Protein AF-A0A6P1ZRC1-F1 (afdb_monomer_lite)

Sequence (136 aa):
MNASQPSRPPLQPIQKRRAVPRPKRHLRQRSYQVMALETTAKIAVNLAISAAAVSALVQLVPHHWTQKDRLREVRTEVKLMEERVENLQTEFKRNFDPHQAHSIRQQQAYRFDPNQLPVVFVNRDGKEVEVLELLP

Structure (mmCIF, N/CA/C/O backbone):
data_AF-A0A6P1ZRC1-F1
#
_entry.id   AF-A0A6P1ZRC1-F1
#
loop_
_atom_site.group_PDB
_atom_site.id
_atom_site.type_symbol
_atom_site.label_atom_id
_atom_site.label_alt_id
_atom_site.label_comp_id
_atom_site.label_asym_id
_atom_site.label_entity_id
_atom_site.label_seq_id
_atom_site.pdbx_PDB_ins_code
_atom_site.Cartn_x
_atom_site.Cartn_y
_atom_site.Cartn_z
_atom_site.occupancy
_atom_site.B_iso_or_equiv
_atom_site.auth_seq_id
_atom_site.auth_comp_id
_atom_site.auth_asym_id
_atom_site.auth_atom_id
_atom_site.pdbx_PDB_model_num
ATOM 1 N N . MET A 1 1 ? 38.103 40.816 -103.179 1.00 42.66 1 MET A N 1
ATOM 2 C CA . MET A 1 1 ? 38.558 41.019 -101.785 1.00 42.66 1 MET A CA 1
ATOM 3 C C . MET A 1 1 ? 38.042 39.848 -100.965 1.00 42.66 1 MET A C 1
ATOM 5 O O . MET A 1 1 ? 36.833 39.695 -100.878 1.00 42.66 1 MET A O 1
ATOM 9 N N . ASN A 1 2 ? 38.926 38.988 -100.456 1.00 49.91 2 ASN A N 1
ATOM 10 C CA . ASN A 1 2 ? 38.548 37.827 -99.642 1.00 49.91 2 ASN A CA 1
ATOM 11 C C . ASN A 1 2 ? 38.669 38.201 -98.161 1.00 49.91 2 ASN A C 1
ATOM 13 O O . ASN A 1 2 ? 39.746 38.604 -97.727 1.00 49.91 2 ASN A O 1
ATOM 17 N N . ALA A 1 3 ? 37.579 38.082 -97.403 1.00 61.03 3 ALA A N 1
ATOM 18 C CA . ALA A 1 3 ? 37.589 38.247 -95.955 1.00 61.03 3 ALA A CA 1
ATOM 19 C C . ALA A 1 3 ? 37.842 36.881 -95.303 1.00 61.03 3 ALA A C 1
ATOM 21 O O . ALA A 1 3 ? 37.004 35.983 -95.372 1.00 61.03 3 ALA A O 1
ATOM 22 N N . SER A 1 4 ? 39.015 36.707 -94.701 1.00 60.03 4 SER A N 1
ATOM 23 C CA . SER A 1 4 ? 39.354 35.534 -93.901 1.00 60.03 4 SER A CA 1
ATOM 24 C C . SER A 1 4 ? 38.638 35.609 -92.552 1.00 60.03 4 SER A C 1
ATOM 26 O O . SER A 1 4 ? 38.896 36.486 -91.730 1.00 60.03 4 SER A O 1
ATOM 28 N N . GLN A 1 5 ? 37.715 34.679 -92.319 1.00 68.56 5 GLN A N 1
ATOM 29 C CA . GLN A 1 5 ? 37.059 34.511 -91.028 1.00 68.56 5 GLN A CA 1
ATOM 30 C C . GLN A 1 5 ? 38.014 33.759 -90.082 1.00 68.56 5 GLN A C 1
ATOM 32 O O . GLN A 1 5 ? 38.426 32.646 -90.414 1.00 68.56 5 GLN A O 1
ATOM 37 N N . PRO A 1 6 ? 38.399 34.316 -88.918 1.00 65.88 6 PRO A N 1
ATOM 38 C CA . PRO A 1 6 ? 39.263 33.601 -87.991 1.00 65.88 6 PRO A CA 1
ATOM 39 C C . PRO A 1 6 ? 38.477 32.464 -87.329 1.00 65.88 6 PRO A C 1
ATOM 41 O O . PRO A 1 6 ? 37.448 32.674 -86.683 1.00 65.88 6 PRO A O 1
ATOM 44 N N . SER A 1 7 ? 38.969 31.239 -87.498 1.00 64.38 7 SER A N 1
ATOM 45 C CA . SER A 1 7 ? 38.437 30.035 -86.867 1.00 64.38 7 SER A CA 1
ATOM 46 C C . SER A 1 7 ? 38.602 30.115 -85.347 1.00 64.38 7 SER A C 1
ATOM 48 O O . SER A 1 7 ? 39.721 30.109 -84.831 1.00 64.38 7 SER A O 1
ATOM 50 N N . ARG A 1 8 ? 37.483 30.187 -84.617 1.00 67.19 8 ARG A N 1
ATOM 51 C CA . ARG A 1 8 ? 37.458 30.083 -83.150 1.00 67.19 8 ARG A CA 1
ATOM 52 C C . ARG A 1 8 ? 37.888 28.669 -82.726 1.00 67.19 8 ARG A C 1
ATOM 54 O O . ARG A 1 8 ? 37.345 27.708 -83.272 1.00 67.19 8 ARG A O 1
ATOM 61 N N . PRO A 1 9 ? 38.793 28.510 -81.744 1.00 70.56 9 PRO A N 1
ATOM 62 C CA . PRO A 1 9 ? 39.103 27.192 -81.208 1.00 70.56 9 PRO A CA 1
ATOM 63 C C . PRO A 1 9 ? 37.881 26.625 -80.462 1.00 70.56 9 PRO A C 1
ATOM 65 O O . PRO A 1 9 ? 37.132 27.390 -79.843 1.00 70.56 9 PRO A O 1
ATOM 68 N N . PRO A 1 10 ? 37.649 25.301 -80.513 1.00 69.62 10 PRO A N 1
ATOM 69 C CA . PRO A 1 10 ? 36.517 24.688 -79.836 1.00 69.62 10 PRO A CA 1
ATOM 70 C C . PRO A 1 10 ? 36.648 24.856 -78.317 1.00 69.62 10 PRO A C 1
ATOM 72 O O . PRO A 1 10 ? 37.697 24.589 -77.729 1.00 69.62 10 PRO A O 1
ATOM 75 N N . LEU A 1 11 ? 35.563 25.295 -77.676 1.00 70.00 11 LEU A N 1
ATOM 76 C CA . LEU A 1 11 ? 35.442 25.354 -76.221 1.00 70.00 11 LEU A CA 1
ATOM 77 C C . LEU A 1 11 ? 35.525 23.928 -75.665 1.00 70.00 11 LEU A C 1
ATOM 79 O O . LEU A 1 11 ? 34.625 23.117 -75.883 1.00 70.00 11 LEU A O 1
ATOM 83 N N . GLN A 1 12 ? 36.608 23.615 -74.954 1.00 69.38 12 GLN A N 1
ATOM 84 C CA . GLN A 1 12 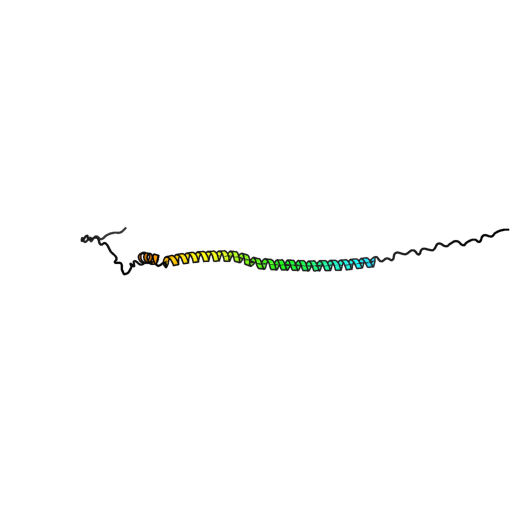? 36.715 22.350 -74.235 1.00 69.38 12 GLN A CA 1
ATOM 85 C C . GLN A 1 12 ? 35.641 22.316 -73.137 1.00 69.38 12 GLN A C 1
ATOM 87 O O . GLN A 1 12 ? 35.508 23.287 -72.385 1.00 69.38 12 GLN A O 1
ATOM 92 N N . PRO A 1 13 ? 34.860 21.230 -73.013 1.00 68.00 13 PRO A N 1
ATOM 93 C CA . PRO A 1 13 ? 33.897 21.118 -71.933 1.00 68.00 13 PRO A CA 1
ATOM 94 C C . PRO A 1 13 ? 34.649 21.130 -70.599 1.00 68.00 13 PRO A C 1
ATOM 96 O O . PRO A 1 13 ? 35.522 20.294 -70.364 1.00 68.00 13 PRO A O 1
ATOM 99 N N . ILE A 1 14 ? 34.303 22.073 -69.717 1.00 67.12 14 ILE A N 1
ATOM 100 C CA . ILE A 1 14 ? 34.746 22.075 -68.320 1.00 67.12 14 ILE A CA 1
ATOM 101 C C . ILE A 1 14 ? 34.406 20.699 -67.744 1.00 67.12 14 ILE A C 1
ATOM 103 O O . ILE A 1 14 ? 33.231 20.365 -67.563 1.00 67.12 14 ILE A O 1
ATOM 107 N N . GLN A 1 15 ? 35.431 19.882 -67.487 1.00 65.56 15 GLN A N 1
ATOM 108 C CA . GLN A 1 15 ? 35.259 18.609 -66.803 1.00 65.56 15 GLN A CA 1
ATOM 109 C C . GLN A 1 15 ? 34.682 18.909 -65.421 1.00 65.56 15 GLN A C 1
ATOM 111 O O . GLN A 1 15 ? 35.383 19.351 -64.510 1.00 65.56 15 GLN A O 1
ATOM 116 N N . LYS A 1 16 ? 33.374 18.687 -65.258 1.00 65.31 16 LYS A N 1
ATOM 117 C CA . LYS A 1 16 ? 32.731 18.700 -63.948 1.00 65.31 16 LYS A CA 1
ATOM 118 C C . LYS A 1 16 ? 33.383 17.593 -63.132 1.00 65.31 16 LYS A C 1
ATOM 120 O O . LYS A 1 16 ? 33.113 16.413 -63.347 1.00 65.31 16 LYS A O 1
ATOM 125 N N . ARG A 1 17 ? 34.270 17.985 -62.218 1.00 65.06 17 ARG A N 1
ATOM 126 C CA . ARG A 1 17 ? 34.91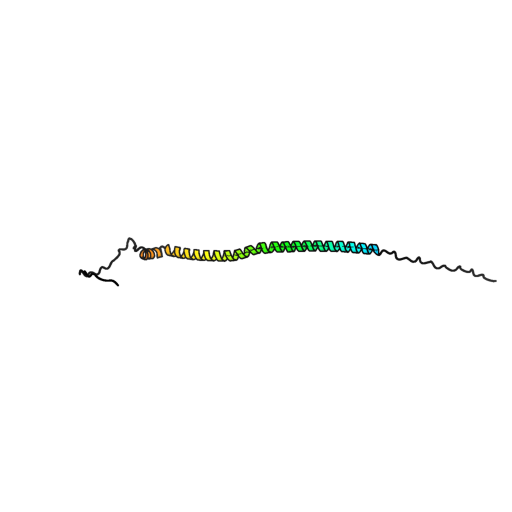6 17.092 -61.258 1.00 65.06 17 ARG A CA 1
ATOM 127 C C . ARG A 1 17 ? 33.810 16.313 -60.550 1.00 65.06 17 ARG A C 1
ATOM 129 O O . ARG A 1 17 ? 33.025 16.886 -59.796 1.00 65.06 17 ARG A O 1
ATOM 136 N N . ARG A 1 18 ? 33.693 15.022 -60.857 1.00 67.06 18 ARG A N 1
ATOM 137 C CA . ARG A 1 18 ? 32.672 14.153 -60.272 1.00 67.06 18 ARG A CA 1
ATOM 138 C C . ARG A 1 18 ? 32.956 14.083 -58.774 1.00 67.06 18 ARG A C 1
ATOM 140 O O . ARG A 1 18 ? 33.988 13.553 -58.368 1.00 67.06 18 ARG A O 1
ATOM 147 N N . ALA A 1 19 ? 32.083 14.669 -57.960 1.00 66.88 19 ALA A N 1
ATOM 148 C CA . ALA A 1 19 ? 32.169 14.546 -56.514 1.00 66.88 19 ALA A CA 1
ATOM 149 C C . ALA A 1 19 ? 31.907 13.079 -56.157 1.00 66.88 19 ALA A C 1
ATOM 151 O O . ALA A 1 19 ? 30.772 12.609 -56.197 1.00 66.88 19 ALA A O 1
ATOM 152 N N . VAL A 1 20 ? 32.975 12.334 -55.880 1.00 69.44 20 VAL A N 1
ATOM 153 C CA . VAL A 1 20 ? 32.870 10.955 -55.406 1.00 69.44 20 VAL A CA 1
ATOM 154 C C . VAL A 1 20 ? 32.220 11.004 -54.018 1.00 69.44 20 VAL A C 1
ATOM 156 O O . VAL A 1 20 ? 32.728 11.717 -53.146 1.00 69.44 20 VAL A O 1
ATOM 159 N N . PRO A 1 21 ? 31.099 10.300 -53.777 1.00 65.44 21 PRO A N 1
ATOM 160 C CA . PRO A 1 21 ? 30.484 10.276 -52.460 1.00 65.44 21 PRO A CA 1
ATOM 161 C C . PRO A 1 21 ? 31.460 9.635 -51.470 1.00 65.44 21 PRO A C 1
ATOM 163 O O . PRO A 1 21 ? 31.820 8.465 -51.582 1.00 65.44 21 PRO A O 1
ATOM 166 N N . ARG A 1 22 ? 31.923 10.425 -50.496 1.00 66.00 22 ARG A N 1
ATOM 167 C CA . ARG A 1 22 ? 32.840 9.962 -49.450 1.00 66.00 22 ARG A CA 1
ATOM 168 C C . ARG A 1 22 ? 32.119 8.908 -48.597 1.00 66.00 22 ARG A C 1
ATOM 170 O O . ARG A 1 22 ? 31.077 9.236 -48.020 1.00 66.00 22 ARG A O 1
ATOM 177 N N . PRO A 1 23 ? 32.637 7.675 -48.461 1.00 63.34 23 PRO A N 1
ATOM 178 C CA . PRO A 1 23 ? 31.973 6.640 -47.681 1.00 63.34 23 PRO A CA 1
ATOM 179 C C . PRO A 1 23 ? 32.089 6.985 -46.190 1.00 63.34 23 PRO A C 1
ATOM 181 O O . PRO A 1 23 ? 33.079 6.688 -45.538 1.00 63.34 23 PRO A O 1
ATOM 184 N N . LYS A 1 24 ? 31.078 7.659 -45.630 1.00 62.66 24 LYS A N 1
ATOM 185 C CA . LYS A 1 24 ? 30.966 7.939 -44.182 1.00 62.66 24 LYS A CA 1
ATOM 186 C C . LYS A 1 24 ? 30.045 6.940 -43.465 1.00 62.66 24 LYS A C 1
ATOM 188 O O . LYS A 1 24 ? 29.408 7.279 -42.469 1.00 62.66 24 LYS A O 1
ATOM 193 N N . ARG A 1 25 ? 29.920 5.713 -43.980 1.00 63.22 25 ARG A N 1
ATOM 194 C CA . ARG A 1 25 ? 28.901 4.747 -43.525 1.00 63.22 25 ARG A CA 1
ATOM 195 C C . ARG A 1 25 ? 29.242 4.117 -42.164 1.00 63.22 25 ARG A C 1
ATOM 197 O O . ARG A 1 25 ? 28.360 3.970 -41.326 1.00 63.22 25 ARG A O 1
ATOM 204 N N . HIS A 1 26 ? 30.523 3.858 -41.905 1.00 65.62 26 HIS A N 1
ATOM 205 C CA . HIS A 1 26 ? 31.012 3.227 -40.668 1.00 65.62 26 HIS A CA 1
ATOM 206 C C . HIS A 1 26 ? 30.951 4.145 -39.432 1.00 65.62 26 HIS A C 1
ATOM 208 O O . HIS A 1 26 ? 30.700 3.676 -38.325 1.00 65.62 26 HIS A O 1
ATOM 214 N N . LEU A 1 27 ? 31.102 5.465 -39.602 1.00 70.69 27 LEU A N 1
ATOM 215 C CA . LEU A 1 27 ? 30.987 6.416 -38.484 1.00 70.69 27 LEU A CA 1
ATOM 216 C C . LEU A 1 27 ? 29.555 6.475 -37.931 1.00 70.69 27 LEU A C 1
ATOM 218 O O . LEU A 1 27 ? 29.368 6.569 -36.721 1.00 70.69 27 LEU A O 1
ATOM 222 N N . ARG A 1 28 ? 28.550 6.356 -38.812 1.00 73.31 28 ARG A N 1
ATOM 223 C CA . ARG A 1 28 ? 27.137 6.327 -38.413 1.00 73.31 28 ARG A CA 1
ATOM 224 C C . ARG A 1 28 ? 26.767 5.049 -37.663 1.00 73.31 28 ARG A C 1
ATOM 226 O O . ARG A 1 28 ? 26.010 5.108 -36.706 1.00 73.31 28 ARG A O 1
ATOM 233 N N . GLN A 1 29 ? 27.313 3.898 -38.054 1.00 77.62 29 GLN A N 1
ATOM 234 C CA . GLN A 1 29 ? 27.057 2.643 -37.335 1.00 77.62 29 GLN A CA 1
ATOM 235 C C . GLN A 1 29 ? 27.559 2.709 -35.890 1.00 77.62 29 GLN A C 1
ATOM 237 O O . GLN A 1 29 ? 26.815 2.368 -34.973 1.00 77.62 29 GLN A O 1
ATOM 242 N N . ARG A 1 30 ? 28.773 3.234 -35.673 1.00 80.19 30 ARG A N 1
ATOM 243 C CA . ARG A 1 30 ? 29.306 3.427 -34.318 1.00 80.19 30 ARG A CA 1
ATOM 244 C C . ARG A 1 30 ? 28.484 4.444 -33.522 1.00 80.19 30 ARG A C 1
ATOM 246 O O . ARG A 1 30 ? 28.224 4.207 -32.350 1.00 80.19 30 ARG A O 1
ATOM 253 N N . SER A 1 31 ? 28.015 5.532 -34.144 1.00 84.31 31 SER A N 1
ATOM 254 C CA . SER A 1 31 ? 27.152 6.498 -33.448 1.00 84.31 31 SER A CA 1
ATOM 255 C C . SER A 1 31 ? 25.799 5.902 -33.052 1.00 84.31 31 SER A C 1
ATOM 257 O O . SER A 1 31 ? 25.320 6.193 -31.964 1.00 84.31 31 SER A O 1
ATOM 259 N N . TYR A 1 32 ? 25.201 5.041 -33.885 1.00 88.19 32 TYR A N 1
ATOM 260 C CA . TYR A 1 32 ? 23.960 4.345 -33.525 1.00 88.19 32 TYR A CA 1
ATOM 261 C C . TYR A 1 32 ? 24.162 3.354 -32.378 1.00 88.19 32 TYR A C 1
ATOM 263 O O . TYR A 1 32 ? 23.310 3.279 -31.503 1.00 88.19 32 TYR A O 1
ATOM 271 N N . GLN A 1 33 ? 25.289 2.636 -32.338 1.00 88.44 33 GLN A N 1
ATOM 272 C CA . GLN A 1 33 ? 25.609 1.748 -31.214 1.00 88.44 33 GLN A CA 1
ATOM 273 C C . GLN A 1 33 ? 25.782 2.527 -29.906 1.00 88.44 33 GLN A C 1
ATOM 275 O O . GLN A 1 33 ? 25.238 2.127 -28.881 1.00 88.44 33 GLN A O 1
ATOM 280 N N . VAL A 1 34 ? 26.484 3.664 -29.947 1.00 91.06 34 VAL A N 1
ATOM 281 C CA . VAL A 1 34 ? 26.655 4.534 -28.771 1.00 91.06 34 VAL A CA 1
ATOM 282 C C . VAL A 1 34 ? 25.310 5.115 -28.322 1.00 91.06 34 VAL A C 1
ATOM 284 O O . VAL A 1 34 ? 24.993 5.065 -27.138 1.00 91.06 34 VAL A O 1
ATOM 287 N N . MET A 1 35 ? 24.479 5.578 -29.260 1.00 91.56 35 MET A N 1
ATOM 288 C CA . MET A 1 35 ? 23.127 6.072 -28.976 1.00 91.56 35 MET A CA 1
ATOM 289 C C . MET A 1 35 ? 22.221 4.978 -28.386 1.00 91.56 35 MET A C 1
ATOM 291 O O . MET A 1 35 ? 21.463 5.236 -27.452 1.00 91.56 35 MET A O 1
ATOM 295 N N . ALA A 1 36 ? 22.298 3.747 -28.897 1.00 93.88 36 ALA A N 1
ATOM 296 C CA . ALA A 1 36 ? 21.540 2.610 -28.378 1.00 93.88 36 ALA A CA 1
ATOM 297 C C . ALA A 1 36 ? 21.979 2.237 -26.953 1.00 93.88 36 ALA A C 1
ATOM 299 O O . ALA A 1 36 ? 21.140 1.967 -26.097 1.00 93.88 36 ALA A O 1
ATOM 300 N N . LEU A 1 37 ? 23.283 2.273 -26.672 1.00 96.12 37 LEU A N 1
ATOM 301 C CA . LEU A 1 37 ? 23.809 2.004 -25.335 1.00 96.12 37 LEU A CA 1
ATOM 302 C C . LEU A 1 37 ? 23.362 3.084 -24.344 1.00 96.12 37 LEU A C 1
ATOM 304 O O . LEU A 1 37 ? 22.871 2.761 -23.266 1.00 96.12 37 LEU A O 1
ATOM 308 N N . GLU A 1 38 ? 23.451 4.356 -24.730 1.00 94.56 38 GLU A N 1
ATOM 309 C CA . GLU A 1 38 ? 23.004 5.475 -23.899 1.00 94.56 38 GLU A CA 1
ATOM 310 C C . GLU A 1 38 ? 21.499 5.401 -23.603 1.00 94.56 38 GLU A C 1
ATOM 312 O O . GLU A 1 38 ? 21.075 5.557 -22.459 1.00 94.56 38 GLU A O 1
ATOM 317 N N . THR A 1 39 ? 20.678 5.138 -24.621 1.00 96.25 39 THR A N 1
ATOM 318 C CA . THR A 1 39 ? 19.223 5.005 -24.44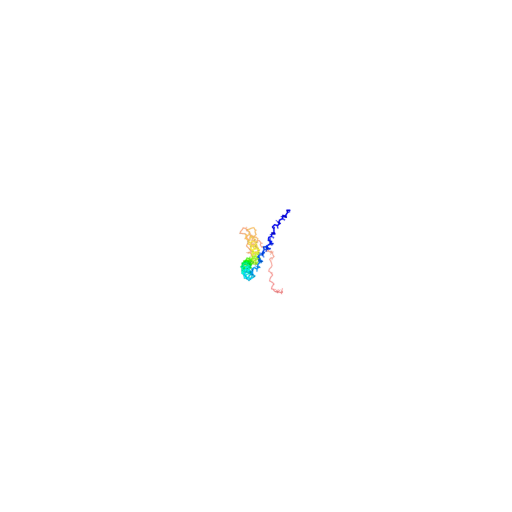6 1.00 96.25 39 THR A CA 1
ATOM 319 C C . THR A 1 39 ? 18.865 3.806 -23.577 1.00 96.25 39 THR A C 1
ATOM 321 O O . THR A 1 39 ? 18.042 3.945 -22.675 1.00 96.25 39 THR A O 1
ATOM 324 N N . THR A 1 40 ? 19.531 2.664 -23.765 1.00 96.38 40 THR A N 1
ATOM 325 C CA . THR A 1 40 ? 19.331 1.476 -22.922 1.00 96.38 40 THR A CA 1
ATOM 326 C C . THR A 1 40 ? 19.719 1.759 -21.473 1.00 96.38 40 THR A C 1
ATOM 328 O O . THR A 1 40 ? 18.971 1.405 -20.568 1.00 96.38 40 THR A O 1
ATOM 331 N N . ALA A 1 41 ? 20.834 2.456 -21.239 1.00 96.88 41 ALA A N 1
ATOM 332 C CA . ALA A 1 41 ? 21.246 2.860 -19.898 1.00 96.88 41 ALA A CA 1
ATOM 333 C C . ALA A 1 41 ? 20.218 3.800 -19.246 1.00 96.88 41 ALA A C 1
ATOM 335 O O . ALA A 1 41 ? 19.821 3.572 -18.105 1.00 96.88 41 ALA A O 1
ATOM 336 N N . LYS A 1 42 ? 19.717 4.807 -19.976 1.00 96.81 42 LYS A N 1
ATOM 337 C CA . LYS A 1 42 ? 18.658 5.713 -19.488 1.00 96.81 42 LYS A CA 1
ATOM 338 C C . LYS A 1 42 ? 17.382 4.954 -19.113 1.00 96.81 42 LYS A C 1
ATOM 340 O O . LYS A 1 42 ? 16.809 5.204 -18.055 1.00 96.81 42 LYS A O 1
ATOM 345 N N . ILE A 1 43 ? 16.954 4.010 -19.954 1.00 97.62 43 ILE A N 1
ATOM 346 C CA . ILE A 1 43 ? 15.778 3.168 -19.691 1.00 97.62 43 ILE A CA 1
ATOM 347 C C . ILE A 1 43 ? 16.017 2.276 -18.468 1.00 97.62 43 ILE A C 1
ATOM 349 O O . ILE A 1 43 ? 15.153 2.201 -17.599 1.00 97.62 43 ILE A O 1
ATOM 353 N N . ALA A 1 44 ? 17.187 1.642 -18.367 1.00 98.06 44 ALA A N 1
ATOM 354 C CA . ALA A 1 44 ? 17.533 0.760 -17.256 1.00 98.06 44 ALA A CA 1
ATOM 355 C C . ALA A 1 44 ? 17.534 1.498 -15.911 1.00 98.06 44 ALA A C 1
ATOM 357 O O . ALA A 1 44 ? 16.992 0.985 -14.935 1.00 98.06 44 ALA A O 1
ATOM 358 N N . VAL A 1 45 ? 18.079 2.719 -15.866 1.00 97.75 45 VAL A N 1
ATOM 359 C CA . VAL A 1 45 ? 18.052 3.563 -14.662 1.00 97.75 45 VAL A CA 1
ATOM 360 C C . VAL A 1 45 ? 16.616 3.887 -14.256 1.00 97.75 45 VAL A C 1
ATOM 362 O O . VAL A 1 45 ? 16.256 3.694 -13.097 1.00 97.75 45 VAL A O 1
ATOM 365 N N . ASN A 1 46 ? 15.771 4.314 -15.199 1.00 97.62 46 ASN A N 1
ATOM 366 C CA . ASN A 1 46 ? 14.367 4.598 -14.899 1.00 97.62 46 ASN A CA 1
ATOM 367 C C . ASN A 1 46 ? 13.632 3.351 -14.396 1.00 97.62 46 ASN A C 1
ATOM 369 O O . ASN A 1 46 ? 12.884 3.436 -13.426 1.00 97.62 46 ASN A O 1
ATOM 373 N N . LEU A 1 47 ? 13.888 2.189 -15.001 1.00 97.62 47 LEU A N 1
ATOM 374 C CA . LEU A 1 47 ? 13.293 0.927 -14.574 1.00 97.62 47 LEU A CA 1
ATOM 375 C C . LEU A 1 47 ? 13.737 0.543 -13.157 1.00 97.62 47 LEU A C 1
ATOM 377 O O . LEU A 1 47 ? 12.909 0.117 -12.356 1.00 97.62 47 LEU A O 1
ATOM 381 N N . ALA A 1 48 ? 15.013 0.749 -12.824 1.00 97.81 48 ALA A N 1
ATOM 382 C CA . ALA A 1 48 ? 15.536 0.524 -11.482 1.00 97.81 48 ALA A CA 1
ATOM 383 C C . ALA A 1 48 ? 14.882 1.457 -10.450 1.00 97.81 48 ALA A C 1
ATOM 385 O O . ALA A 1 48 ? 14.474 0.995 -9.386 1.00 97.81 48 ALA A O 1
ATOM 386 N N . ILE A 1 49 ? 14.711 2.745 -10.774 1.00 97.69 49 ILE A N 1
ATOM 387 C CA . ILE A 1 49 ? 14.017 3.712 -9.907 1.00 97.69 49 ILE A CA 1
ATOM 388 C C . ILE A 1 49 ? 12.550 3.309 -9.719 1.00 97.69 49 ILE A C 1
ATOM 390 O O . ILE A 1 49 ? 12.061 3.298 -8.591 1.00 97.69 49 ILE A O 1
ATOM 394 N N . SER A 1 50 ? 11.848 2.936 -10.794 1.00 97.62 50 SER A N 1
ATOM 395 C CA . SER A 1 50 ? 10.461 2.466 -10.711 1.00 97.62 50 SER A CA 1
ATOM 396 C C . SER A 1 50 ? 10.341 1.194 -9.874 1.00 97.62 50 SER A C 1
ATOM 398 O O . SER A 1 50 ? 9.457 1.110 -9.027 1.00 97.62 50 SER A O 1
ATOM 400 N N . ALA A 1 51 ? 11.246 0.230 -10.051 1.00 96.88 51 ALA A N 1
ATOM 401 C CA . ALA A 1 51 ? 11.272 -0.994 -9.258 1.00 96.88 51 ALA A CA 1
ATOM 402 C C . ALA A 1 51 ? 11.538 -0.705 -7.773 1.00 96.88 51 ALA A C 1
ATOM 404 O O . ALA A 1 51 ? 10.847 -1.249 -6.913 1.00 96.88 51 ALA A O 1
ATOM 405 N N . ALA A 1 52 ? 12.477 0.195 -7.462 1.00 95.81 52 ALA A N 1
ATOM 406 C CA . ALA A 1 52 ? 12.742 0.633 -6.095 1.00 95.81 52 ALA A CA 1
ATOM 407 C C . ALA A 1 52 ? 11.524 1.336 -5.476 1.00 95.81 52 ALA A C 1
ATOM 409 O O . ALA A 1 52 ? 11.159 1.033 -4.342 1.00 95.81 52 ALA A O 1
ATOM 410 N N . ALA A 1 53 ? 10.851 2.214 -6.224 1.00 95.56 53 ALA A N 1
ATOM 411 C CA . ALA A 1 53 ? 9.637 2.889 -5.772 1.00 95.56 53 ALA A CA 1
ATOM 412 C C . ALA A 1 53 ? 8.496 1.896 -5.500 1.00 95.56 53 ALA A C 1
ATOM 414 O O . ALA A 1 53 ? 7.870 1.954 -4.443 1.00 95.56 53 ALA A O 1
ATOM 415 N N . VAL A 1 54 ? 8.256 0.943 -6.407 1.00 95.25 54 VAL A N 1
ATOM 416 C CA . VAL A 1 54 ? 7.259 -0.122 -6.211 1.00 95.25 54 VAL A CA 1
ATOM 417 C C . VAL A 1 54 ? 7.626 -0.986 -5.006 1.00 95.25 54 VAL A C 1
ATOM 419 O O . VAL A 1 54 ? 6.765 -1.245 -4.173 1.00 95.25 54 VAL A O 1
ATOM 422 N N . SER A 1 55 ? 8.894 -1.379 -4.856 1.00 91.25 55 SER A N 1
ATOM 423 C CA . SER A 1 55 ? 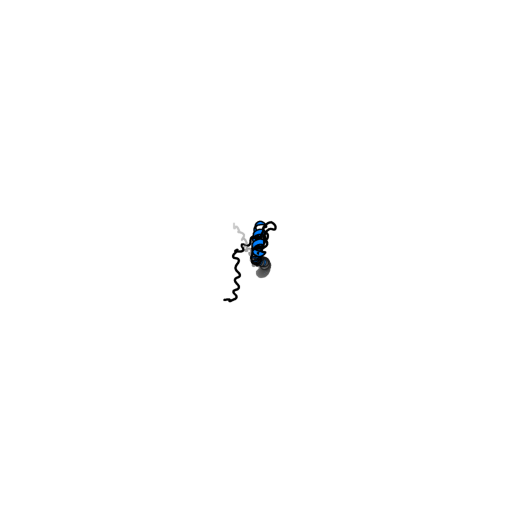9.367 -2.142 -3.696 1.00 91.25 55 SER A CA 1
ATOM 424 C C . SER A 1 55 ? 9.154 -1.378 -2.389 1.00 91.25 55 SER A C 1
ATOM 426 O O . SER A 1 55 ? 8.693 -1.957 -1.408 1.00 91.25 55 SER A O 1
ATOM 428 N N . ALA A 1 56 ? 9.447 -0.077 -2.369 1.00 89.50 56 ALA A N 1
ATOM 429 C CA . ALA A 1 56 ? 9.219 0.774 -1.209 1.00 89.50 56 ALA A CA 1
ATOM 430 C C . ALA A 1 56 ? 7.726 0.870 -0.872 1.00 89.50 56 ALA A C 1
ATOM 432 O O . ALA A 1 56 ? 7.363 0.735 0.291 1.00 89.50 56 ALA A O 1
ATOM 433 N N . LEU A 1 57 ? 6.847 1.022 -1.868 1.00 87.56 57 LEU A N 1
ATOM 434 C CA . LEU A 1 57 ? 5.396 1.009 -1.658 1.00 87.56 57 LEU A CA 1
ATOM 435 C C . LEU A 1 57 ? 4.907 -0.350 -1.143 1.00 87.56 57 LEU A C 1
ATOM 437 O O . LEU A 1 57 ? 4.120 -0.395 -0.203 1.00 87.56 57 LEU A O 1
ATOM 441 N N . VAL A 1 58 ? 5.400 -1.457 -1.703 1.00 86.06 58 VAL A N 1
ATOM 442 C CA . VAL A 1 58 ? 5.067 -2.819 -1.257 1.00 86.06 58 VAL A CA 1
ATOM 443 C C . VAL A 1 58 ? 5.556 -3.086 0.164 1.00 86.06 58 VAL A C 1
ATOM 445 O O . VAL A 1 58 ? 4.919 -3.857 0.864 1.00 86.06 58 VAL A O 1
ATOM 448 N N . GLN A 1 59 ? 6.637 -2.456 0.624 1.00 78.69 59 GLN A N 1
ATOM 449 C CA . GLN A 1 59 ? 7.060 -2.537 2.026 1.00 78.69 59 GLN A CA 1
ATOM 450 C C . GLN A 1 59 ? 6.266 -1.581 2.926 1.00 78.69 59 GLN A C 1
ATOM 452 O O . GLN A 1 59 ? 5.877 -1.965 4.028 1.00 78.69 59 GLN A O 1
ATOM 457 N N . LEU A 1 60 ? 5.975 -0.365 2.459 1.00 75.50 60 LEU A N 1
ATOM 458 C CA . LEU A 1 60 ? 5.286 0.678 3.220 1.00 75.50 60 LEU A CA 1
ATOM 459 C C . LEU A 1 60 ? 3.811 0.343 3.469 1.00 75.50 60 LEU A C 1
ATOM 461 O O . LEU A 1 60 ? 3.321 0.489 4.585 1.00 75.50 60 LEU A O 1
ATOM 465 N N . VAL A 1 61 ? 3.096 -0.125 2.443 1.00 66.56 61 VAL A N 1
ATOM 466 C CA . VAL A 1 61 ? 1.660 -0.423 2.526 1.00 66.56 61 VAL A CA 1
ATOM 467 C C . VAL A 1 61 ? 1.343 -1.456 3.619 1.00 66.56 61 VAL A C 1
ATOM 469 O O . VAL A 1 61 ? 0.548 -1.129 4.498 1.00 66.56 61 VAL A O 1
ATOM 472 N N . PRO A 1 62 ? 1.938 -2.663 3.656 1.00 68.06 62 PRO A N 1
ATOM 473 C CA . PRO A 1 62 ? 1.555 -3.693 4.619 1.00 68.06 62 PRO A CA 1
ATOM 474 C C . PRO A 1 62 ? 1.917 -3.348 6.068 1.00 68.06 62 PRO A C 1
ATOM 476 O O . PRO A 1 62 ? 1.187 -3.765 6.965 1.00 68.06 62 PRO A O 1
ATOM 479 N N . HIS A 1 63 ? 2.949 -2.532 6.323 1.00 59.69 63 HIS A N 1
ATOM 480 C CA . HIS A 1 63 ? 3.292 -2.099 7.688 1.00 59.69 63 HIS A CA 1
ATOM 481 C C . HIS A 1 63 ? 2.128 -1.377 8.391 1.00 59.69 63 HIS A C 1
ATOM 483 O O . HIS A 1 63 ? 1.991 -1.458 9.612 1.00 59.69 63 HIS A O 1
ATOM 489 N N . HIS A 1 64 ? 1.245 -0.720 7.631 1.00 58.25 64 HIS A N 1
ATOM 490 C CA . HIS A 1 64 ? 0.086 -0.008 8.175 1.00 58.25 64 HIS A CA 1
ATOM 491 C C . HIS A 1 64 ? -1.205 -0.841 8.226 1.00 58.25 64 HIS A C 1
ATOM 493 O O . HIS A 1 64 ? -2.191 -0.398 8.819 1.00 58.25 64 HIS A O 1
ATOM 499 N N . TRP A 1 65 ? -1.240 -2.032 7.618 1.00 58.12 65 TRP A N 1
ATOM 500 C CA . TRP A 1 65 ? -2.443 -2.877 7.599 1.00 58.12 65 TRP A CA 1
ATOM 501 C C . TRP A 1 65 ? -2.501 -3.829 8.793 1.00 58.12 65 TRP A C 1
ATOM 503 O O . TRP A 1 65 ? -3.580 -4.023 9.349 1.00 58.12 65 TRP A O 1
ATOM 513 N N . THR A 1 66 ? -1.354 -4.304 9.288 1.00 56.25 66 THR A N 1
ATOM 514 C CA . THR A 1 66 ? -1.274 -5.189 10.467 1.00 56.25 66 THR A CA 1
ATOM 515 C C . THR A 1 66 ? -1.807 -4.534 11.749 1.00 56.25 66 THR A C 1
ATOM 517 O O . THR A 1 66 ? -2.241 -5.218 12.673 1.00 56.25 66 THR A O 1
ATOM 520 N N . GLN A 1 67 ? -1.840 -3.199 11.812 1.00 53.00 67 GLN A N 1
ATOM 521 C CA . GLN A 1 67 ? -2.444 -2.475 12.935 1.00 53.00 67 GLN A CA 1
ATOM 522 C C . GLN A 1 67 ? -3.981 -2.470 12.879 1.00 53.00 67 GLN A C 1
ATOM 524 O O . GLN A 1 67 ? -4.628 -2.385 13.918 1.00 53.00 67 GLN A O 1
ATOM 529 N N . LYS A 1 68 ? -4.597 -2.596 11.694 1.00 54.06 68 LYS A N 1
ATOM 530 C CA . LYS A 1 68 ? -6.060 -2.510 11.537 1.00 54.06 68 LYS A CA 1
ATOM 531 C C . LYS A 1 68 ? -6.790 -3.781 11.973 1.00 54.06 68 LYS A C 1
ATOM 533 O O . LYS A 1 68 ? -7.907 -3.670 12.477 1.00 54.06 68 LYS A O 1
ATOM 538 N N . ASP A 1 69 ? -6.159 -4.948 11.862 1.00 53.78 69 ASP A N 1
ATOM 539 C CA . ASP A 1 69 ? -6.740 -6.200 12.369 1.00 53.78 69 ASP A CA 1
ATOM 540 C C . ASP A 1 69 ? -6.709 -6.263 13.900 1.00 53.78 69 ASP A C 1
ATOM 542 O O . ASP A 1 69 ? -7.698 -6.656 14.520 1.00 53.78 69 ASP A O 1
ATOM 546 N N . ARG A 1 70 ? -5.655 -5.721 14.528 1.00 53.47 70 ARG A N 1
ATOM 547 C CA . ARG A 1 70 ? -5.609 -5.523 15.987 1.00 53.47 70 ARG A CA 1
ATOM 548 C C . ARG A 1 70 ? -6.695 -4.572 16.483 1.00 53.47 70 ARG A C 1
ATOM 550 O O . ARG A 1 70 ? -7.207 -4.754 17.580 1.00 53.47 70 ARG A O 1
ATOM 557 N N . LEU A 1 71 ? -7.106 -3.592 15.677 1.00 54.41 71 LEU A N 1
ATOM 558 C CA . LEU A 1 71 ? -8.204 -2.699 16.052 1.00 54.41 71 LEU A CA 1
ATOM 559 C C . LEU A 1 71 ? -9.570 -3.396 16.066 1.00 54.41 71 LEU A C 1
ATOM 561 O O . LEU A 1 71 ? -10.443 -2.945 16.802 1.00 54.41 71 LEU A O 1
ATOM 565 N N . ARG A 1 72 ? -9.792 -4.456 15.278 1.00 54.78 72 ARG A N 1
ATOM 566 C CA . ARG A 1 72 ? -11.057 -5.209 15.344 1.00 54.78 72 ARG A CA 1
ATOM 567 C C . ARG A 1 72 ? -11.116 -6.069 16.598 1.00 54.78 72 ARG A C 1
ATOM 569 O O . ARG A 1 72 ? -12.108 -5.983 17.311 1.00 54.78 72 ARG A O 1
ATOM 576 N N . GLU A 1 73 ? -10.040 -6.796 16.884 1.00 57.47 73 GLU A N 1
ATOM 577 C CA . GLU A 1 73 ? -9.910 -7.661 18.063 1.00 57.47 73 GLU A CA 1
ATOM 578 C C . GLU A 1 73 ? -9.993 -6.854 19.374 1.00 57.47 73 GLU A C 1
ATOM 580 O O . GLU A 1 73 ? -10.824 -7.149 20.235 1.00 57.47 73 GLU A O 1
ATOM 585 N N . VAL A 1 74 ? -9.251 -5.743 19.474 1.00 60.50 74 VAL A N 1
ATOM 586 C CA . VAL A 1 74 ? -9.285 -4.861 20.655 1.00 60.50 74 VAL A CA 1
ATOM 587 C C . VAL A 1 74 ? -10.648 -4.185 20.818 1.00 60.50 74 VAL A C 1
ATOM 589 O O . VAL A 1 74 ? -11.133 -4.050 21.935 1.00 60.50 74 VAL A O 1
ATOM 592 N N . ARG A 1 75 ? -11.328 -3.783 19.734 1.00 58.75 75 ARG A N 1
ATOM 593 C CA . ARG A 1 75 ? -12.678 -3.192 19.845 1.00 58.75 75 ARG A CA 1
ATOM 594 C C . ARG A 1 75 ? -13.711 -4.194 20.344 1.00 58.75 75 ARG A C 1
ATOM 596 O O . ARG A 1 75 ? -14.615 -3.797 21.073 1.00 58.75 75 ARG A O 1
ATOM 603 N N . THR A 1 76 ? -13.609 -5.458 19.941 1.00 62.22 76 THR A N 1
ATOM 604 C CA . THR A 1 76 ? -14.493 -6.507 20.461 1.00 62.22 76 THR A CA 1
ATOM 605 C C . THR A 1 76 ? -14.210 -6.804 21.928 1.00 62.22 76 THR A C 1
ATOM 607 O O . THR A 1 76 ? -15.151 -6.923 22.705 1.00 62.22 76 THR A O 1
ATOM 610 N N . GLU A 1 77 ? -12.941 -6.838 22.331 1.00 62.59 77 GLU A N 1
ATOM 611 C CA . GLU A 1 77 ? -12.559 -7.092 23.721 1.00 62.59 77 GLU A CA 1
ATOM 612 C C . GLU A 1 77 ? -12.940 -5.931 24.655 1.00 62.59 77 GLU A C 1
ATOM 614 O O . GLU A 1 77 ? -13.504 -6.162 25.724 1.00 62.59 77 GLU A O 1
ATOM 619 N N . VAL A 1 78 ? -12.739 -4.679 24.222 1.00 73.69 78 VAL A N 1
ATOM 620 C CA . VAL A 1 78 ? -13.166 -3.488 24.975 1.00 73.69 78 VAL A CA 1
ATOM 621 C C . VAL A 1 78 ? -14.681 -3.470 25.158 1.00 73.69 78 VAL A C 1
ATOM 623 O O . VAL A 1 78 ? -15.133 -3.253 26.276 1.00 73.69 78 VAL A O 1
ATOM 626 N N . LYS A 1 79 ? -15.468 -3.775 24.114 1.00 69.12 79 LYS A N 1
ATOM 627 C CA . LYS A 1 79 ? -16.936 -3.833 24.225 1.00 69.12 79 LYS A CA 1
ATOM 628 C C . LYS A 1 79 ? -17.417 -4.878 25.230 1.00 69.12 79 LYS A C 1
ATOM 630 O O . LYS A 1 79 ? -18.307 -4.589 26.019 1.00 69.12 79 LYS A O 1
ATOM 635 N N . LEU A 1 80 ? -16.822 -6.073 25.220 1.00 76.12 80 LEU A N 1
ATOM 636 C CA . LEU A 1 80 ? -17.165 -7.129 26.180 1.00 76.12 80 LEU A CA 1
ATOM 637 C C . LEU A 1 80 ? -16.805 -6.732 27.618 1.00 76.12 80 LEU A C 1
ATOM 639 O O . LEU A 1 80 ? -17.510 -7.091 28.562 1.00 76.12 80 LEU A O 1
ATOM 643 N N . MET A 1 81 ? -15.707 -5.995 27.799 1.00 76.75 81 MET A N 1
ATOM 644 C CA . MET A 1 81 ? -15.309 -5.482 29.107 1.00 76.75 81 MET A CA 1
ATOM 645 C C . MET A 1 81 ? -16.233 -4.352 29.581 1.00 76.75 81 MET A C 1
ATOM 647 O O . MET A 1 81 ? -16.617 -4.342 30.747 1.00 76.75 81 MET A O 1
ATOM 651 N N . GLU A 1 82 ? -16.621 -3.436 28.689 1.00 72.25 82 GLU A N 1
ATOM 652 C CA . GLU A 1 82 ? -17.591 -2.365 28.960 1.00 72.25 82 GLU A CA 1
ATOM 653 C C . GLU A 1 82 ? -18.931 -2.944 29.422 1.00 72.25 82 GLU A C 1
ATOM 655 O O . GLU A 1 82 ? -19.431 -2.553 30.474 1.00 72.25 82 GLU A O 1
ATOM 660 N N . GLU A 1 83 ? -19.448 -3.952 28.715 1.00 80.56 83 GLU A N 1
ATOM 661 C CA . GLU A 1 83 ? -20.684 -4.650 29.085 1.00 80.56 83 GLU A CA 1
ATOM 662 C C . GLU A 1 83 ? -20.566 -5.343 30.456 1.00 80.56 83 GLU A C 1
ATOM 664 O O . GLU A 1 83 ? -21.480 -5.290 31.282 1.00 80.56 83 GLU A O 1
ATOM 669 N N . ARG A 1 84 ? -19.412 -5.956 30.761 1.00 81.19 84 ARG A N 1
ATOM 670 C CA . ARG A 1 84 ? -19.157 -6.541 32.089 1.00 81.19 84 ARG A CA 1
ATOM 671 C C . ARG A 1 84 ? -19.129 -5.495 33.196 1.00 81.19 84 ARG A C 1
ATOM 673 O O . ARG A 1 84 ? -19.661 -5.753 34.273 1.00 81.19 84 ARG A O 1
ATOM 680 N N . VAL A 1 85 ? -18.504 -4.344 32.957 1.00 85.25 85 VAL A N 1
ATOM 681 C CA . VAL A 1 85 ? -18.432 -3.257 33.942 1.00 85.25 85 VAL A CA 1
ATOM 682 C C . VAL A 1 85 ? -19.805 -2.634 34.155 1.00 85.25 85 VAL A C 1
ATOM 684 O O . VAL A 1 85 ? -20.164 -2.379 35.300 1.00 85.25 85 VAL A O 1
ATOM 687 N N . GLU A 1 86 ? -20.592 -2.439 33.098 1.00 83.44 86 GLU A N 1
ATOM 688 C CA . GLU A 1 86 ? -21.959 -1.927 33.204 1.00 83.44 86 GLU A CA 1
ATOM 689 C C . GLU A 1 86 ? -22.844 -2.869 34.034 1.00 83.44 86 GLU A C 1
ATOM 691 O O . GLU A 1 86 ? -23.538 -2.423 34.954 1.00 83.44 86 GLU A O 1
ATOM 696 N N . ASN A 1 87 ? -22.743 -4.181 33.800 1.00 83.06 87 ASN A N 1
ATOM 697 C CA . ASN A 1 87 ? -23.438 -5.188 34.601 1.00 83.06 87 ASN A CA 1
ATOM 698 C C . ASN A 1 87 ? -22.988 -5.166 36.071 1.00 83.06 87 ASN A C 1
ATOM 700 O O . ASN A 1 87 ? -23.831 -5.068 36.966 1.00 83.06 87 ASN A O 1
ATOM 704 N N . LEU A 1 88 ? -21.676 -5.162 36.341 1.00 83.81 88 LEU A N 1
ATOM 705 C CA . LEU A 1 88 ? -21.151 -5.064 37.710 1.00 83.81 88 LEU A CA 1
ATOM 706 C C . LEU A 1 88 ? -21.584 -3.772 38.403 1.00 83.81 88 LEU A C 1
ATOM 708 O O . LEU A 1 88 ? -21.923 -3.786 39.582 1.00 83.81 88 LEU A O 1
ATOM 712 N N . GLN A 1 89 ? -21.569 -2.647 37.692 1.00 80.62 89 GLN A N 1
ATOM 713 C CA . GLN A 1 89 ? -21.972 -1.357 38.236 1.00 80.62 89 GLN A CA 1
ATOM 714 C C . GLN A 1 89 ? -23.470 -1.335 38.551 1.00 80.62 89 GLN A C 1
ATOM 716 O O . GLN A 1 89 ? -23.875 -0.731 39.544 1.00 80.62 89 GLN A O 1
ATOM 721 N N . THR A 1 90 ? -24.284 -2.009 37.742 1.00 82.38 90 THR A N 1
ATOM 722 C CA . THR A 1 90 ? -25.727 -2.151 37.957 1.00 82.38 90 THR A CA 1
ATOM 723 C C . THR A 1 90 ? -26.019 -3.018 39.179 1.00 82.38 90 THR A C 1
ATOM 725 O O . THR A 1 90 ? -26.797 -2.618 40.046 1.00 82.38 90 THR A O 1
ATOM 728 N N . GLU A 1 91 ? -25.344 -4.161 39.313 1.00 79.00 91 GLU A N 1
ATOM 729 C CA . GLU A 1 91 ? -25.442 -5.015 40.500 1.00 79.00 91 GLU A CA 1
ATOM 730 C C . GLU A 1 91 ? -24.917 -4.318 41.755 1.00 79.00 91 GLU A C 1
ATOM 732 O O . GLU A 1 91 ? -25.558 -4.365 42.805 1.00 79.00 91 GLU A O 1
ATOM 737 N N . PHE A 1 92 ? -23.791 -3.610 41.650 1.00 81.12 92 PHE A N 1
ATOM 738 C CA . PHE A 1 92 ? -23.237 -2.826 42.746 1.00 81.12 92 PHE A CA 1
ATOM 739 C C . PHE A 1 92 ? -24.213 -1.731 43.175 1.00 81.12 92 PHE A C 1
ATOM 741 O O . PHE A 1 92 ? -24.541 -1.643 44.353 1.00 81.12 92 PHE A O 1
ATOM 748 N N . LYS A 1 93 ? -24.750 -0.938 42.240 1.00 75.69 93 LYS A N 1
ATOM 749 C CA . LYS A 1 93 ? -25.767 0.071 42.562 1.00 75.69 93 LYS A CA 1
ATOM 750 C C . LYS A 1 93 ? -26.984 -0.555 43.224 1.00 75.69 93 LYS A C 1
ATOM 752 O O . LYS A 1 93 ? -27.443 -0.018 44.214 1.00 75.69 93 LYS A O 1
ATOM 757 N N . ARG A 1 94 ? -27.480 -1.692 42.736 1.00 71.31 94 ARG A N 1
ATOM 758 C CA . ARG A 1 94 ? -28.624 -2.390 43.339 1.00 71.31 94 ARG A CA 1
ATOM 759 C C . ARG A 1 94 ? -28.336 -2.875 44.763 1.00 71.31 94 ARG A C 1
ATOM 761 O O . ARG A 1 94 ? -29.192 -2.749 45.631 1.00 71.31 94 ARG A O 1
ATOM 768 N N . ASN A 1 95 ? -27.141 -3.408 45.007 1.00 69.88 95 ASN A N 1
ATOM 769 C CA . ASN A 1 95 ? -26.750 -3.935 46.316 1.00 69.88 95 ASN A CA 1
ATOM 770 C C . ASN A 1 95 ? -26.387 -2.829 47.322 1.00 69.88 95 ASN A C 1
ATOM 772 O O . ASN A 1 95 ? -26.537 -3.027 48.526 1.00 69.88 95 ASN A O 1
ATOM 776 N N . PHE A 1 96 ? -25.926 -1.672 46.838 1.00 69.44 96 PHE A N 1
ATOM 777 C CA . PHE A 1 96 ? -25.523 -0.520 47.651 1.00 69.44 96 PHE A CA 1
ATOM 778 C C . PHE A 1 96 ? -26.514 0.654 47.601 1.00 69.44 96 PHE A C 1
ATOM 780 O O . PHE A 1 96 ? -26.236 1.706 48.174 1.00 69.44 96 PHE A O 1
ATOM 787 N N . ASP A 1 97 ? -27.674 0.492 46.962 1.00 70.31 97 ASP A N 1
ATOM 788 C CA . ASP A 1 97 ? -28.761 1.467 47.005 1.00 70.31 97 ASP A CA 1
ATOM 789 C C . ASP A 1 97 ? -29.371 1.451 48.415 1.00 70.31 97 ASP A C 1
ATOM 791 O O . ASP A 1 97 ? -29.963 0.442 48.802 1.00 70.31 97 ASP A O 1
ATOM 795 N N . PRO A 1 98 ? -29.259 2.532 49.209 1.00 63.31 98 PRO A N 1
ATOM 796 C CA . PRO A 1 98 ? -29.791 2.572 50.568 1.00 63.31 98 PRO A CA 1
ATOM 797 C C . PRO A 1 98 ? -31.308 2.331 50.628 1.00 63.31 98 PRO A C 1
ATOM 799 O O . PRO A 1 98 ? -31.794 1.832 51.646 1.00 63.31 98 PRO A O 1
ATOM 802 N N . HIS A 1 99 ? -32.046 2.607 49.544 1.00 65.88 99 HIS A N 1
ATOM 803 C CA . HIS A 1 99 ? -33.477 2.320 49.453 1.00 65.88 99 HIS A CA 1
ATOM 804 C C . HIS A 1 99 ? -33.775 0.816 49.313 1.00 65.88 99 HIS A C 1
ATOM 806 O O . HIS A 1 99 ? -34.771 0.344 49.859 1.00 65.88 99 HIS A O 1
ATOM 812 N N . GLN A 1 100 ? -32.901 0.040 48.657 1.00 60.03 100 GLN A N 1
ATOM 813 C CA . GLN A 1 100 ? -33.009 -1.427 48.551 1.00 60.03 100 GLN A CA 1
ATOM 814 C C . GLN A 1 100 ? -32.212 -2.168 49.634 1.00 60.03 100 GLN A C 1
ATOM 816 O O . GLN A 1 100 ? -32.540 -3.295 49.997 1.00 60.03 100 GLN A O 1
ATOM 821 N N . ALA A 1 101 ? -31.209 -1.534 50.239 1.00 62.19 101 ALA A N 1
ATOM 822 C CA . ALA A 1 101 ? -30.406 -2.108 51.315 1.00 62.19 101 ALA A CA 1
ATOM 823 C C . ALA A 1 101 ? -31.236 -2.402 52.576 1.00 62.19 101 ALA A C 1
ATOM 825 O O . ALA A 1 101 ? -30.835 -3.223 53.403 1.00 62.19 101 ALA A O 1
ATOM 826 N N . HIS A 1 102 ? -32.386 -1.739 52.744 1.00 59.12 102 HIS A N 1
ATOM 827 C CA . HIS A 1 102 ? -33.333 -2.034 53.818 1.00 59.12 102 HIS A CA 1
ATOM 828 C C . HIS A 1 102 ? -34.087 -3.348 53.576 1.00 59.12 102 HIS A C 1
ATOM 830 O O . HIS A 1 102 ? -34.159 -4.184 54.477 1.00 59.12 102 HIS A O 1
ATOM 836 N N . SER A 1 103 ? -34.590 -3.563 52.355 1.00 63.75 103 SER A N 1
ATOM 837 C CA . SER A 1 103 ? -35.298 -4.794 51.987 1.00 63.75 103 SER A CA 1
ATOM 838 C C . SER A 1 103 ? -34.348 -5.989 51.871 1.00 63.75 103 SER A C 1
ATOM 840 O O . SER A 1 103 ? -34.682 -7.069 52.350 1.00 63.75 103 SER A O 1
ATOM 842 N N . ILE A 1 104 ? -33.127 -5.801 51.353 1.00 62.53 104 ILE A N 1
ATOM 843 C CA . ILE A 1 104 ? -32.104 -6.860 51.279 1.00 62.53 104 ILE A CA 1
ATOM 844 C C . ILE A 1 104 ? -31.621 -7.270 52.682 1.00 62.53 104 ILE A C 1
ATOM 846 O O . ILE A 1 104 ? -31.507 -8.465 52.954 1.00 62.53 104 ILE A O 1
ATOM 850 N N . ARG A 1 105 ? -31.409 -6.326 53.619 1.00 61.62 105 ARG A N 1
ATOM 851 C CA . ARG A 1 105 ? -31.091 -6.665 55.026 1.00 61.62 105 ARG A CA 1
ATOM 852 C C . ARG A 1 105 ? -32.196 -7.474 55.695 1.00 61.62 105 ARG A C 1
ATOM 854 O O . ARG A 1 105 ? -31.894 -8.421 56.419 1.00 61.62 105 ARG A O 1
ATOM 861 N N . GLN 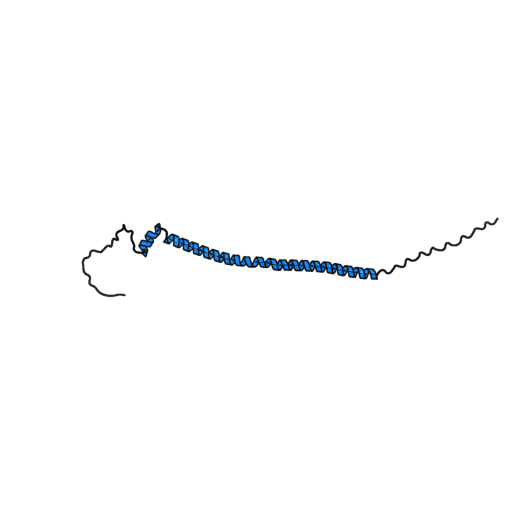A 1 106 ? -33.454 -7.111 55.457 1.00 64.50 106 GLN A N 1
ATOM 862 C CA . GLN A 1 106 ? -34.594 -7.841 56.009 1.00 64.50 106 GLN A CA 1
ATOM 863 C C . GLN A 1 106 ? -34.702 -9.254 55.411 1.00 64.50 106 GLN A C 1
ATOM 865 O O . GLN A 1 106 ? -34.953 -10.199 56.152 1.00 64.50 106 GLN A O 1
ATOM 870 N N . GLN A 1 107 ? -34.447 -9.417 54.107 1.00 63.69 107 GLN A N 1
ATOM 871 C CA . GLN A 1 107 ? -34.546 -10.705 53.406 1.00 63.69 107 GLN A CA 1
ATOM 872 C C . GLN A 1 107 ? -33.371 -11.657 53.675 1.00 63.69 107 GLN A C 1
ATOM 874 O O . GLN A 1 107 ? -33.592 -12.849 53.865 1.00 63.69 107 GLN A O 1
ATOM 879 N N . GLN A 1 108 ? -32.128 -11.163 53.672 1.00 62.00 108 GLN A N 1
ATOM 880 C CA . GLN A 1 108 ? -30.931 -12.014 53.771 1.00 62.00 108 GLN A CA 1
ATOM 881 C C . GLN A 1 108 ? -30.383 -12.147 55.192 1.00 62.00 108 GLN A C 1
ATOM 883 O O . GLN A 1 108 ? -29.828 -13.187 55.532 1.00 62.00 108 GLN A O 1
ATOM 888 N N . ALA A 1 109 ? -30.505 -11.109 56.023 1.00 64.44 109 ALA A N 1
ATOM 889 C CA . ALA A 1 109 ? -29.888 -11.086 57.351 1.00 64.44 109 ALA A CA 1
ATOM 890 C C . ALA A 1 109 ? -30.897 -11.236 58.499 1.00 64.44 109 ALA A C 1
ATOM 892 O O . ALA A 1 109 ? -30.485 -11.198 59.658 1.00 64.44 109 ALA A O 1
ATOM 893 N N . TYR A 1 110 ? -32.199 -11.356 58.193 1.00 58.88 110 TYR A N 1
ATOM 894 C CA . TYR A 1 110 ? -33.298 -11.415 59.170 1.00 58.88 110 TYR A CA 1
ATOM 895 C C . TYR A 1 110 ? -33.190 -10.324 60.258 1.00 58.88 110 TYR A C 1
ATOM 897 O O . TYR A 1 110 ? -33.578 -10.508 61.412 1.00 58.88 110 TYR A O 1
ATOM 905 N N . ARG A 1 111 ? -32.592 -9.177 59.899 1.00 59.84 111 ARG A N 1
ATOM 906 C CA . ARG A 1 111 ? -32.337 -8.049 60.797 1.00 59.84 111 ARG A CA 1
ATOM 907 C C . ARG A 1 111 ? -33.332 -6.949 60.481 1.00 59.84 111 ARG A C 1
ATOM 909 O O . ARG A 1 111 ? -33.223 -6.270 59.460 1.00 59.84 111 ARG A O 1
ATOM 916 N N . PHE A 1 112 ? -34.298 -6.798 61.376 1.00 60.91 112 PHE A N 1
ATOM 917 C CA . PHE A 1 112 ? -35.244 -5.692 61.370 1.00 60.91 112 PHE A CA 1
ATOM 918 C C . PHE A 1 112 ? -34.579 -4.417 61.905 1.00 60.91 112 PHE A C 1
ATOM 920 O O . PHE A 1 112 ? -33.524 -4.463 62.543 1.00 60.91 112 PHE A O 1
ATOM 927 N N . ASP A 1 113 ? -35.172 -3.272 61.580 1.00 62.47 113 ASP A N 1
ATOM 928 C CA . ASP A 1 113 ? -34.739 -1.961 62.070 1.00 62.47 113 ASP A CA 1
ATOM 929 C C . ASP A 1 113 ? -34.735 -1.968 63.616 1.00 62.47 113 ASP A C 1
ATOM 931 O O . ASP A 1 113 ? -35.687 -2.500 64.190 1.00 62.47 113 ASP A O 1
ATOM 935 N N . PRO A 1 114 ? -33.729 -1.412 64.323 1.00 61.53 114 PRO A N 1
ATOM 936 C CA . PRO A 1 114 ? -33.692 -1.382 65.792 1.00 61.53 114 PRO A CA 1
ATOM 937 C C . PRO A 1 114 ? -34.953 -0.823 66.476 1.00 61.53 114 PRO A C 1
ATOM 939 O O . PRO A 1 114 ? -35.191 -1.137 67.639 1.00 61.53 114 PRO A O 1
ATOM 942 N N . ASN A 1 115 ? -35.777 -0.043 65.768 1.00 63.75 115 ASN A N 1
ATOM 943 C CA . ASN A 1 115 ? -37.046 0.488 66.278 1.00 63.75 115 ASN A CA 1
ATOM 944 C C . ASN A 1 115 ? -38.277 -0.392 65.972 1.00 63.75 115 ASN A C 1
ATOM 946 O O . ASN A 1 115 ? -39.401 0.026 66.249 1.00 63.75 115 ASN A O 1
ATOM 950 N N . GLN A 1 116 ? -38.108 -1.581 65.388 1.00 61.03 116 GLN A N 1
ATOM 951 C CA . GLN A 1 116 ? -39.207 -2.488 65.043 1.00 61.03 116 GLN A CA 1
ATOM 952 C C . GLN A 1 116 ? -39.127 -3.781 65.861 1.00 61.03 116 GLN A C 1
ATOM 954 O O . GLN A 1 116 ? -38.124 -4.492 65.836 1.00 61.03 116 GLN A O 1
ATOM 959 N N . LEU A 1 117 ? -40.206 -4.101 66.582 1.00 62.75 117 LEU A N 1
ATOM 960 C CA . LEU A 1 117 ? -40.319 -5.343 67.344 1.00 62.75 117 LEU A CA 1
ATOM 961 C C . LEU A 1 117 ? -40.857 -6.473 66.451 1.00 62.75 117 LEU A C 1
ATOM 963 O O . LEU A 1 117 ? -41.909 -6.297 65.830 1.00 62.75 117 LEU A O 1
ATOM 967 N N . PRO A 1 118 ? -40.190 -7.639 66.397 1.00 60.56 118 PRO A N 1
ATOM 968 C CA . PRO A 1 118 ? -40.727 -8.802 65.703 1.00 60.56 118 PRO A CA 1
ATOM 969 C C . PRO A 1 118 ? -41.968 -9.323 66.441 1.00 60.56 118 PRO A C 1
ATOM 971 O O . PRO A 1 118 ? -41.896 -9.707 67.608 1.00 60.56 118 PRO A O 1
ATOM 974 N N . VAL A 1 119 ? -43.115 -9.344 65.758 1.00 61.78 119 VAL A N 1
ATOM 975 C CA . VAL A 1 119 ? -44.365 -9.916 66.278 1.00 61.78 119 VAL A CA 1
ATOM 976 C C . VAL A 1 119 ? -44.473 -11.357 65.790 1.00 61.78 119 VAL A C 1
ATOM 978 O O . VAL A 1 119 ? -44.715 -11.607 64.612 1.00 61.78 119 VAL A O 1
ATOM 981 N N . VAL A 1 120 ? -44.277 -12.311 66.700 1.00 65.38 120 VAL A N 1
ATOM 982 C CA . VAL A 1 120 ? -44.520 -13.737 66.449 1.00 65.38 120 VAL A CA 1
ATOM 983 C C . VAL A 1 120 ? -45.909 -14.074 66.977 1.00 65.38 120 VAL A C 1
ATOM 985 O O . VAL A 1 120 ? -46.156 -14.002 68.181 1.00 65.38 120 VAL A O 1
ATOM 988 N N . PHE A 1 121 ? -46.824 -14.438 66.082 1.00 61.91 121 PHE A N 1
ATOM 989 C CA . PHE A 1 121 ? -48.132 -14.955 66.471 1.00 61.91 121 PHE A CA 1
ATOM 990 C C . PHE A 1 121 ? -47.965 -16.384 66.993 1.00 61.91 121 PHE A C 1
ATOM 992 O O . PHE A 1 121 ? -47.834 -17.331 66.223 1.00 61.91 121 PHE A O 1
ATOM 999 N N . VAL A 1 122 ? -47.943 -16.538 68.314 1.00 61.28 122 VAL A N 1
ATOM 1000 C CA . VAL A 1 122 ? -48.083 -17.839 68.975 1.00 61.28 122 VAL A CA 1
ATOM 1001 C C . VAL A 1 122 ? -49.573 -18.131 69.129 1.00 61.28 122 VAL A C 1
ATOM 1003 O O . VAL A 1 122 ? -50.274 -17.417 69.848 1.00 61.28 122 VAL A O 1
ATOM 1006 N N . ASN A 1 123 ? -50.059 -19.165 68.435 1.00 55.38 123 ASN A N 1
ATOM 1007 C CA . ASN A 1 123 ? -51.407 -19.686 68.649 1.00 55.38 123 ASN A CA 1
ATOM 1008 C C . ASN A 1 123 ? -51.529 -20.145 70.100 1.00 55.38 123 ASN A C 1
ATOM 1010 O O . ASN A 1 123 ? -50.750 -20.965 70.587 1.00 55.38 123 ASN A O 1
ATOM 1014 N N . ARG A 1 124 ? -52.492 -19.561 70.807 1.00 58.47 124 ARG A N 1
ATOM 1015 C CA . ARG A 1 124 ? -52.691 -19.766 72.235 1.00 58.47 124 ARG A CA 1
ATOM 1016 C C . ARG A 1 124 ? -53.660 -20.916 72.465 1.00 58.47 124 ARG A C 1
ATOM 1018 O O . ARG A 1 124 ? -54.720 -20.708 73.037 1.00 58.47 124 ARG A O 1
ATOM 1025 N N . ASP A 1 125 ? -53.251 -22.116 72.079 1.00 51.06 125 ASP A N 1
ATOM 1026 C CA . ASP A 1 125 ? -53.952 -23.335 72.463 1.00 51.06 125 ASP A CA 1
ATOM 1027 C C . ASP A 1 125 ? -53.050 -24.113 73.416 1.00 51.06 125 ASP A C 1
ATOM 1029 O O . ASP A 1 125 ? -52.158 -24.860 73.024 1.00 51.06 125 ASP A O 1
ATOM 1033 N N . GLY A 1 126 ? -53.251 -23.864 74.711 1.00 53.16 126 GLY A N 1
ATOM 1034 C CA . GLY A 1 126 ? -52.586 -24.575 75.794 1.00 53.16 126 GLY A CA 1
ATOM 1035 C C . GLY A 1 126 ? -53.057 -26.022 75.887 1.00 53.16 126 GLY A C 1
ATOM 1036 O O . GLY A 1 126 ? -53.837 -26.355 76.777 1.00 53.16 126 GLY A O 1
ATOM 1037 N N . LYS A 1 127 ? -52.570 -26.878 74.990 1.00 38.69 127 LYS A N 1
ATOM 1038 C CA . LYS A 1 127 ? -52.542 -28.325 75.189 1.00 38.69 127 LYS A CA 1
ATOM 1039 C C . LYS A 1 127 ? -51.211 -28.875 74.705 1.00 38.69 127 LYS A C 1
ATOM 1041 O O . LYS A 1 127 ? -50.852 -28.718 73.542 1.0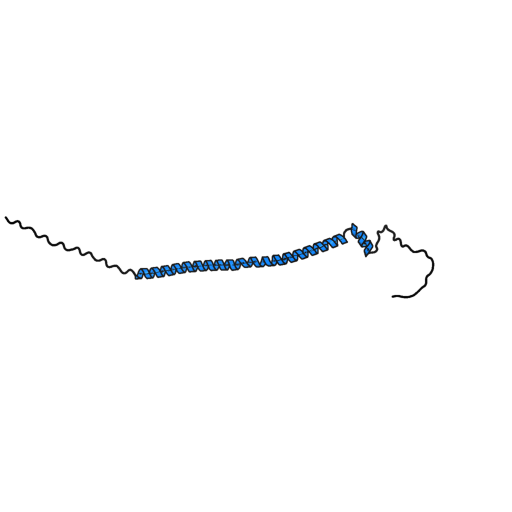0 38.69 127 LYS A O 1
ATOM 1046 N N . GLU A 1 128 ? -50.501 -29.508 75.634 1.00 50.28 128 GLU A N 1
ATOM 1047 C CA . GLU A 1 128 ? -49.444 -30.465 75.334 1.00 50.28 128 GLU A CA 1
ATOM 1048 C C . GLU A 1 128 ? -49.935 -31.402 74.227 1.00 50.28 128 GLU A C 1
ATOM 1050 O O . GLU A 1 128 ? -50.957 -32.074 74.373 1.00 50.28 128 GLU A O 1
ATOM 1055 N N . VAL A 1 129 ? -49.216 -31.422 73.110 1.00 45.75 129 VAL A N 1
ATOM 1056 C CA . VAL A 1 129 ? -49.273 -32.530 72.163 1.00 45.75 129 VAL A CA 1
ATOM 1057 C C . VAL A 1 129 ? -47.861 -33.075 72.083 1.00 45.75 129 VAL A C 1
ATOM 1059 O O . VAL A 1 129 ? -47.048 -32.708 71.240 1.00 45.75 129 VAL A O 1
ATOM 1062 N N . GLU A 1 130 ? -47.571 -33.932 73.051 1.00 52.22 130 GLU A N 1
ATOM 1063 C CA . GLU A 1 130 ? -46.617 -35.011 72.893 1.00 52.22 130 GLU A CA 1
ATOM 1064 C C . GLU A 1 130 ? -47.173 -35.940 71.808 1.00 52.22 130 GLU A C 1
ATOM 1066 O O . GLU A 1 130 ? -48.042 -36.751 72.094 1.00 52.22 130 GLU A O 1
ATOM 1071 N N . VAL A 1 131 ? -46.726 -35.798 70.557 1.00 46.41 131 VAL A N 1
ATOM 1072 C CA . VAL A 1 131 ? -46.767 -36.893 69.577 1.00 46.41 131 VAL A CA 1
ATOM 1073 C C . VAL A 1 131 ? -45.527 -36.799 68.692 1.00 46.41 131 VAL A C 1
ATOM 1075 O O . VAL A 1 131 ? -45.411 -35.989 67.774 1.00 46.41 131 VAL A O 1
ATOM 1078 N N . LEU A 1 132 ? -44.585 -37.650 69.076 1.00 51.97 132 LEU A N 1
ATOM 1079 C CA . LEU A 1 132 ? -43.544 -38.271 68.276 1.00 51.97 132 LEU A CA 1
ATOM 1080 C C . LEU A 1 132 ? -44.087 -38.763 66.917 1.00 51.97 132 LEU A C 1
ATOM 1082 O O . LEU A 1 132 ? -45.235 -39.175 66.841 1.00 51.97 132 LEU A O 1
ATOM 1086 N N . GLU A 1 133 ? -43.196 -38.849 65.929 1.00 47.44 133 GLU A N 1
ATOM 1087 C CA . GLU A 1 133 ? -43.268 -39.689 64.718 1.00 47.44 133 GLU A CA 1
ATOM 1088 C C . GLU A 1 133 ? -43.540 -39.047 63.341 1.00 47.44 133 GLU A C 1
ATOM 1090 O O . GLU A 1 133 ? -44.653 -38.703 62.960 1.00 47.44 133 GLU A O 1
ATOM 1095 N N . LEU A 1 134 ? -42.448 -39.109 62.563 1.00 46.78 134 LEU A N 1
ATOM 1096 C CA . LEU A 1 134 ? -42.337 -39.657 61.204 1.00 46.78 134 LEU A CA 1
ATOM 1097 C C . LEU A 1 134 ? -42.460 -38.699 60.003 1.00 46.78 134 LEU A C 1
ATOM 1099 O O . LEU A 1 134 ? -43.534 -38.300 59.564 1.00 46.78 134 LEU A O 1
ATOM 1103 N N . LEU A 1 135 ? -41.269 -38.453 59.434 1.00 38.50 135 LEU A N 1
ATOM 1104 C CA . LEU A 1 135 ? -40.949 -38.336 58.001 1.00 38.50 135 LEU A CA 1
ATOM 1105 C C . LEU A 1 135 ? -41.917 -39.118 57.092 1.00 38.50 135 LEU A C 1
ATOM 1107 O O . LEU A 1 135 ? -42.320 -40.235 57.428 1.00 38.50 135 LEU A O 1
ATOM 1111 N N . PRO A 1 136 ? -42.231 -38.563 55.914 1.00 48.81 136 PRO A N 1
ATOM 1112 C CA . PRO A 1 136 ? -41.360 -38.739 54.743 1.00 48.81 136 PRO A CA 1
ATOM 1113 C C . PRO A 1 136 ? -40.975 -37.444 54.017 1.00 48.81 136 PRO A C 1
ATOM 1115 O O . PRO A 1 136 ? -41.743 -36.458 54.069 1.00 48.81 136 PRO A O 1
#

Foldseek 3Di:
DDDDDDDDDDDDPDPPPPPDPDPPPVVVVVVVVVVVVVVVVVVVVVVVVVVVVVVVCVVVVVVVVVVVVVVVVVVVVVVVVVVVVVVVVVVVCCCPVPVNVQVCCCVPVVDHDPPDDDDDDDDPDPDDDPDDDDDD

Radius of gyration: 59.64 Å; chains: 1; bounding box: 93×81×178 Å

Secondary structure (DSSP, 8-state):
-------PPP--------------HHHHHHHHHHHHHHHHHHHHHHHHHHHHHHHHHHHHHHHTTHHHHHHHHHHHHHHHHHHHHHHHHHHHHHHH-HHHHHHHHHHHH----TT---------------------

pLDDT: mean 70.2, std 15.13, range [38.5, 98.06]